Protein AF-A0A3D3B6C2-F1 (afdb_monomer)

Solvent-accessible surface area (backbone atoms only — not comparable to full-atom values): 9042 Å² total; per-residue (Å²): 109,70,69,61,55,53,51,51,43,66,75,42,51,89,80,45,86,78,84,84,68,54,76,68,56,42,52,52,53,53,48,4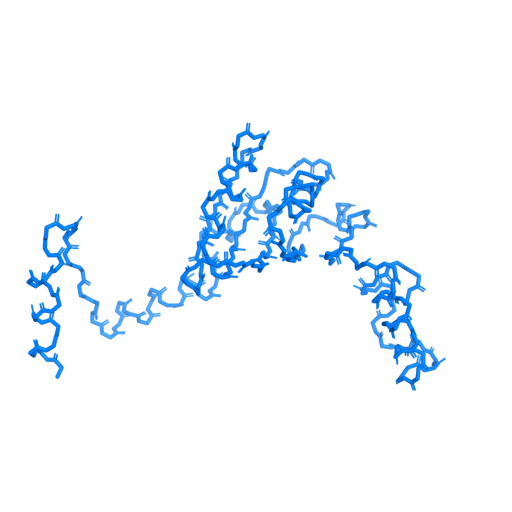1,60,76,66,42,54,96,63,67,87,69,74,45,18,30,32,42,34,39,37,55,38,88,46,35,67,61,52,52,54,55,43,51,76,76,43,74,60,50,78,46,74,35,79,85,28,30,29,34,42,39,34,30,50,86,48,84,64,45,52,49,66,57,53,52,58,50,30,74,77,66,49,60,43,47,32,58,76,41,55,54,70,74,44,57,74,75,45,75,45,49,53,84,63,58,70,72,58,43,53,51,50,51,52,52,46,44,72,78,36,76,84,53,78,76,63,63,63,68,67,47,90,95,77

pLDDT: mean 93.78, std 4.94, range [71.12, 98.56]

Structure (mmCIF, N/CA/C/O backbone):
data_AF-A0A3D3B6C2-F1
#
_entry.id   AF-A0A3D3B6C2-F1
#
loop_
_atom_site.group_PDB
_atom_site.id
_atom_site.type_symbol
_atom_site.label_atom_id
_atom_site.label_alt_id
_atom_site.label_comp_id
_atom_site.label_asym_id
_atom_site.label_entity_id
_atom_site.label_seq_id
_atom_site.pdbx_PDB_ins_code
_atom_site.Cartn_x
_atom_site.Cartn_y
_atom_site.Cartn_z
_atom_site.occupancy
_atom_site.B_iso_or_equiv
_atom_site.auth_seq_id
_atom_site.auth_comp_id
_atom_site.auth_asym_id
_atom_site.auth_atom_id
_atom_site.pdbx_PDB_model_num
ATOM 1 N N . ALA A 1 1 ? -3.087 -5.076 33.847 1.00 71.50 1 ALA A N 1
ATOM 2 C CA . ALA A 1 1 ? -3.889 -4.844 32.624 1.00 71.50 1 ALA A CA 1
ATOM 3 C C . ALA A 1 1 ? -5.102 -3.939 32.881 1.00 71.50 1 ALA A C 1
ATOM 5 O O . ALA A 1 1 ? -5.106 -2.838 32.351 1.00 71.50 1 ALA A O 1
ATOM 6 N N . ARG A 1 2 ? -6.055 -4.332 33.749 1.00 86.50 2 ARG A N 1
ATOM 7 C CA . ARG A 1 2 ? -7.316 -3.594 34.006 1.00 86.50 2 ARG A CA 1
ATOM 8 C C . ARG A 1 2 ? -7.167 -2.101 34.344 1.00 86.50 2 ARG A C 1
ATOM 10 O O . ARG A 1 2 ? -7.869 -1.288 33.769 1.00 86.50 2 ARG A O 1
ATOM 17 N N . TYR A 1 3 ? -6.221 -1.717 35.208 1.00 93.06 3 TYR A N 1
ATOM 18 C CA . TYR A 1 3 ? -5.989 -0.293 35.513 1.00 93.06 3 TYR A CA 1
ATOM 19 C C . TYR A 1 3 ? -5.631 0.532 34.263 1.00 93.06 3 TYR A C 1
ATOM 21 O O . TYR A 1 3 ? -6.201 1.594 34.027 1.00 93.06 3 TYR A O 1
ATOM 29 N N . ARG A 1 4 ? -4.711 0.019 33.431 1.00 92.50 4 ARG A N 1
ATOM 30 C CA . ARG A 1 4 ? -4.253 0.702 32.213 1.00 92.50 4 ARG A CA 1
ATOM 31 C C . ARG A 1 4 ? -5.376 0.841 31.187 1.00 92.50 4 ARG A C 1
ATOM 33 O O . ARG A 1 4 ? -5.538 1.925 30.638 1.00 92.50 4 ARG A O 1
ATOM 40 N N . SER A 1 5 ? -6.153 -0.222 30.953 1.00 91.25 5 SER A N 1
ATOM 41 C CA . SER A 1 5 ? -7.276 -0.157 30.013 1.00 91.25 5 SER A CA 1
ATOM 42 C C . SER A 1 5 ? -8.344 0.825 30.493 1.00 91.25 5 SER A C 1
ATOM 44 O O . SER A 1 5 ? -8.742 1.690 29.720 1.00 91.25 5 SER A O 1
ATOM 46 N N . SER A 1 6 ? -8.730 0.798 31.772 1.00 93.19 6 SER A N 1
ATOM 47 C CA . SER A 1 6 ? -9.680 1.770 32.332 1.00 93.19 6 SER A CA 1
ATOM 48 C C . SER A 1 6 ? -9.190 3.215 32.220 1.00 93.19 6 SER A C 1
ATOM 50 O O . SER A 1 6 ? -9.959 4.090 31.825 1.00 93.19 6 SER A O 1
ATOM 52 N N . ARG A 1 7 ? -7.908 3.477 32.511 1.00 94.69 7 ARG A N 1
ATOM 53 C CA . ARG A 1 7 ? -7.345 4.829 32.402 1.00 94.69 7 ARG A CA 1
ATOM 54 C C . ARG A 1 7 ? -7.352 5.335 30.961 1.00 94.69 7 ARG A C 1
ATOM 56 O O . ARG A 1 7 ? -7.718 6.482 30.734 1.00 94.69 7 ARG A O 1
ATOM 63 N N . LEU A 1 8 ? -7.013 4.478 29.997 1.00 93.00 8 LEU A N 1
ATOM 64 C CA . LEU A 1 8 ? -7.050 4.827 28.576 1.00 93.00 8 LEU A CA 1
ATOM 65 C C . LEU A 1 8 ? -8.476 5.157 28.112 1.00 93.00 8 LEU A C 1
ATOM 67 O O . LEU A 1 8 ? -8.676 6.169 27.445 1.00 93.00 8 LEU A O 1
ATOM 71 N N . LYS A 1 9 ? -9.470 4.352 28.517 1.00 93.56 9 LYS A N 1
ATOM 72 C CA . LYS A 1 9 ? -10.889 4.617 28.224 1.00 93.56 9 LYS A CA 1
ATOM 73 C C . LYS A 1 9 ? -11.323 5.980 28.750 1.00 93.56 9 LYS A C 1
ATOM 75 O O . LYS A 1 9 ? -11.916 6.750 28.009 1.00 93.56 9 LYS A O 1
ATOM 80 N N . GLN A 1 10 ? -10.977 6.293 29.999 1.00 93.94 10 GLN A N 1
ATOM 81 C CA . GLN A 1 10 ? -11.300 7.581 30.612 1.00 93.94 10 GLN A CA 1
ATOM 82 C C . GLN A 1 10 ? -10.638 8.754 29.874 1.00 93.94 10 GLN A C 1
ATOM 84 O O . GLN A 1 10 ? -11.282 9.772 29.646 1.00 93.94 10 GLN A O 1
ATOM 89 N N . MET A 1 11 ? -9.365 8.620 29.488 1.00 94.88 11 MET A N 1
ATOM 90 C CA . MET A 1 11 ? -8.626 9.684 28.795 1.00 94.88 11 MET A CA 1
ATOM 91 C C . MET A 1 11 ? -9.149 9.952 27.380 1.00 94.88 11 MET A C 1
ATOM 93 O O . MET A 1 11 ? -9.072 11.085 26.916 1.00 94.88 11 MET A O 1
ATOM 97 N N . LEU A 1 12 ? -9.668 8.929 26.694 1.00 94.44 12 LEU A N 1
ATOM 98 C CA . LEU A 1 12 ? -10.092 9.030 25.294 1.00 94.44 12 LEU A CA 1
ATOM 99 C C . LEU A 1 12 ? -11.611 9.133 25.099 1.00 94.44 12 LEU A C 1
ATOM 101 O O . LEU A 1 12 ? -12.059 9.283 23.963 1.00 94.44 12 LEU A O 1
ATOM 105 N N . GLN A 1 13 ? -12.401 9.109 26.178 1.00 94.06 13 GLN A N 1
ATOM 106 C CA . GLN A 1 13 ? -13.870 9.094 26.109 1.00 94.06 13 GLN A CA 1
ATOM 107 C C . GLN A 1 13 ? -14.476 10.282 25.346 1.00 94.06 13 GLN A C 1
ATOM 109 O O . GLN A 1 13 ? -15.563 10.161 24.794 1.00 94.06 13 GLN A O 1
ATOM 114 N N . ALA A 1 14 ? -13.778 11.423 25.309 1.00 95.44 14 ALA A N 1
ATOM 115 C CA . ALA A 1 14 ? -14.225 12.619 24.599 1.00 95.44 14 ALA A CA 1
ATOM 116 C C . ALA A 1 14 ? -14.103 12.498 23.067 1.00 95.44 14 ALA A C 1
ATOM 118 O O . ALA A 1 14 ? -14.753 13.254 22.352 1.00 95.44 14 ALA A O 1
ATOM 119 N N . TYR A 1 15 ? -13.279 11.572 22.561 1.00 93.31 15 TYR A N 1
ATOM 120 C CA . TYR A 1 15 ? -13.013 11.424 21.127 1.00 93.31 15 TYR A CA 1
ATOM 121 C C . TYR A 1 15 ? -13.851 10.321 20.480 1.00 93.31 15 TYR A C 1
ATOM 123 O O . TYR A 1 15 ? -14.288 10.478 19.343 1.00 93.31 15 TYR A O 1
ATOM 131 N N . ALA A 1 16 ? -14.052 9.196 21.173 1.00 89.38 16 ALA A N 1
ATOM 132 C CA . ALA A 1 16 ? -14.828 8.071 20.658 1.00 89.38 16 ALA A CA 1
ATOM 133 C C . ALA A 1 16 ? -15.247 7.094 21.775 1.00 89.38 16 ALA A C 1
ATOM 135 O O . ALA A 1 16 ? -14.557 6.987 22.795 1.00 89.38 16 ALA A O 1
ATOM 136 N N . PRO A 1 17 ? -16.321 6.307 21.566 1.00 90.19 17 PRO A N 1
ATOM 137 C CA . PRO A 1 17 ? -16.627 5.158 22.408 1.00 90.19 17 PRO A CA 1
ATOM 138 C C . PRO A 1 17 ? -15.465 4.162 22.434 1.00 90.19 17 PRO A C 1
ATOM 140 O O . PRO A 1 17 ? -14.882 3.829 21.401 1.00 90.19 17 PRO A O 1
ATOM 143 N N . ALA A 1 18 ? -15.147 3.642 23.617 1.00 90.50 18 ALA A N 1
ATOM 144 C CA . ALA A 1 18 ? -14.104 2.640 23.748 1.00 90.50 18 ALA A CA 1
ATOM 145 C C . ALA A 1 18 ? -14.627 1.231 23.443 1.00 90.50 18 ALA A C 1
ATOM 147 O O . ALA A 1 18 ? -15.589 0.769 24.056 1.00 90.50 18 ALA A O 1
ATOM 148 N N . LEU A 1 19 ? -13.916 0.513 22.573 1.00 89.62 19 LEU A N 1
ATOM 149 C CA . LEU A 1 19 ? -14.126 -0.907 22.316 1.00 89.62 19 LEU A CA 1
ATOM 150 C C . LEU A 1 19 ? -12.958 -1.708 22.900 1.00 89.62 19 LEU A C 1
ATOM 152 O O . LEU A 1 19 ? -11.811 -1.532 22.497 1.00 89.62 19 LEU A O 1
ATOM 156 N N . GLU A 1 20 ? -13.245 -2.597 23.851 1.00 90.88 20 GLU A N 1
ATOM 157 C CA . GLU A 1 20 ? -12.272 -3.568 24.359 1.00 90.88 20 GLU A CA 1
ATOM 158 C C . GLU A 1 20 ? -12.602 -4.947 23.785 1.00 90.88 20 GLU A C 1
ATOM 160 O O . GLU A 1 20 ? -13.732 -5.423 23.898 1.00 90.88 20 GLU A O 1
ATOM 165 N N . LEU A 1 21 ? -11.617 -5.572 23.141 1.00 93.81 21 LEU A N 1
ATOM 166 C CA . LEU A 1 21 ? -11.758 -6.897 22.551 1.00 93.81 21 LEU A CA 1
ATOM 167 C C . LEU A 1 21 ? -11.194 -7.943 23.511 1.00 93.81 21 LEU A C 1
ATOM 169 O O . LEU A 1 21 ? -10.030 -7.865 23.904 1.00 93.81 21 LEU A O 1
ATOM 173 N N . ASP A 1 22 ? -12.004 -8.949 23.845 1.00 93.94 22 ASP A N 1
ATOM 174 C CA . ASP A 1 22 ? -11.504 -10.165 24.482 1.00 93.94 22 ASP A CA 1
ATOM 175 C C . ASP A 1 22 ? -10.527 -10.915 23.555 1.00 93.94 22 ASP A C 1
ATOM 177 O O . ASP A 1 22 ? -10.317 -10.561 22.390 1.00 93.94 22 ASP A O 1
ATOM 181 N N . THR A 1 23 ? -9.907 -11.980 24.059 1.00 95.38 23 THR A N 1
ATOM 182 C CA . THR A 1 23 ? -8.883 -12.711 23.308 1.00 95.38 23 THR A CA 1
ATOM 183 C C . THR A 1 23 ? -9.411 -13.321 22.005 1.00 95.38 23 THR A C 1
ATOM 185 O O . THR A 1 23 ? -8.687 -13.350 21.008 1.00 95.38 23 THR A O 1
ATOM 188 N N . GLN A 1 24 ? -10.651 -13.814 21.982 1.00 97.50 24 GLN A N 1
ATOM 189 C CA . GLN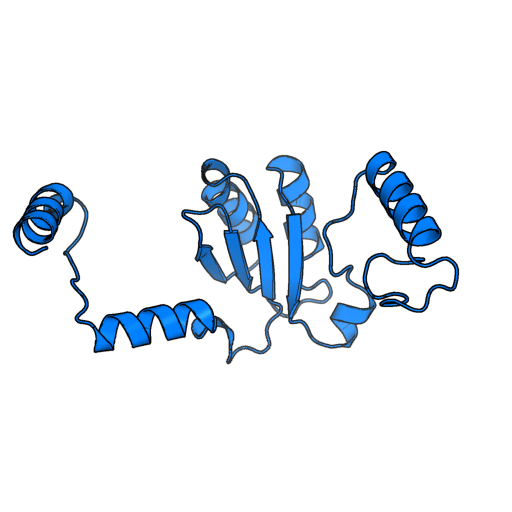 A 1 24 ? -11.228 -14.434 20.789 1.00 97.50 24 GLN A CA 1
ATOM 190 C C . GLN A 1 24 ? -11.538 -13.375 19.729 1.00 97.50 24 GLN A C 1
ATOM 192 O O . GLN A 1 24 ? -11.124 -13.522 18.577 1.00 97.50 24 GLN A O 1
ATOM 197 N N . ARG A 1 25 ? -12.192 -12.281 20.127 1.00 97.06 25 ARG A N 1
ATOM 198 C CA . ARG A 1 25 ? -12.508 -11.150 19.246 1.00 97.06 25 ARG A CA 1
ATOM 199 C C . ARG A 1 25 ? -11.247 -10.468 18.730 1.00 97.06 25 ARG A C 1
ATOM 201 O O . ARG A 1 25 ? -11.181 -10.143 17.551 1.00 97.06 25 ARG A O 1
ATOM 208 N N . SER A 1 26 ? -10.231 -10.312 19.578 1.00 96.62 26 SER A N 1
ATOM 209 C CA . SER A 1 26 ? -8.928 -9.757 19.196 1.00 96.62 26 SER A CA 1
ATOM 210 C C . SER A 1 26 ? -8.242 -10.624 18.138 1.00 96.62 26 SER A C 1
ATOM 212 O O . SER A 1 26 ? -7.821 -10.115 17.101 1.00 96.62 26 SER A O 1
ATOM 214 N N . ARG A 1 27 ? -8.204 -11.952 18.328 1.00 97.81 27 ARG A N 1
ATOM 215 C CA . ARG A 1 27 ? -7.654 -12.877 17.321 1.00 97.81 27 ARG A CA 1
ATOM 216 C C . ARG A 1 27 ? -8.404 -12.811 15.992 1.00 97.81 27 ARG A C 1
ATOM 218 O O . ARG A 1 27 ? -7.758 -12.776 14.948 1.00 97.81 27 ARG A O 1
ATOM 225 N N . ALA A 1 28 ? -9.735 -12.776 16.024 1.00 97.25 28 ALA A N 1
ATOM 226 C CA . ALA A 1 28 ? -10.547 -12.652 14.816 1.00 97.25 28 ALA A CA 1
ATOM 227 C C . ALA A 1 28 ? -10.280 -11.322 14.092 1.00 97.25 28 ALA A C 1
ATOM 229 O O . ALA A 1 28 ? -10.004 -11.320 12.896 1.00 97.25 28 ALA A O 1
ATOM 230 N N . PHE A 1 29 ? -10.268 -10.208 14.829 1.00 95.69 29 PHE A N 1
ATOM 231 C CA . PHE A 1 29 ? -9.991 -8.874 14.298 1.00 95.69 29 PHE A CA 1
ATOM 232 C C . PHE A 1 29 ? -8.617 -8.788 13.621 1.00 95.69 29 PHE A C 1
ATOM 234 O O . PHE A 1 29 ? -8.516 -8.389 12.461 1.00 95.69 29 PHE A O 1
ATOM 241 N N . TRP A 1 30 ? -7.556 -9.228 14.300 1.00 95.06 30 TRP A N 1
ATOM 242 C CA . TRP A 1 30 ? -6.213 -9.228 13.715 1.00 95.06 30 TRP A CA 1
ATOM 243 C C . TRP A 1 30 ? -6.077 -10.221 12.557 1.00 95.06 30 TRP A C 1
ATOM 245 O O . TRP A 1 30 ? -5.330 -9.962 11.614 1.00 95.06 30 TRP A O 1
ATOM 255 N N . GLY A 1 31 ? -6.823 -11.329 12.579 1.00 97.19 31 GLY A N 1
ATOM 256 C CA . GLY A 1 31 ? -6.942 -12.240 11.442 1.00 97.19 31 GLY A CA 1
ATOM 257 C C . GLY A 1 31 ? -7.564 -11.569 10.214 1.00 97.19 31 GLY A C 1
ATOM 258 O O . GLY A 1 31 ? -7.041 -11.718 9.105 1.00 97.19 31 GLY A O 1
ATOM 259 N N . ASP A 1 32 ? -8.629 -10.793 10.412 1.00 96.00 32 ASP A N 1
ATOM 260 C CA . ASP A 1 32 ? -9.315 -10.040 9.360 1.00 96.00 32 ASP A CA 1
ATOM 261 C C . ASP A 1 32 ? -8.410 -8.946 8.760 1.00 96.00 32 ASP A C 1
ATOM 263 O O . ASP A 1 32 ? -8.351 -8.820 7.533 1.00 96.00 32 ASP A O 1
ATOM 267 N N . ILE A 1 33 ? -7.649 -8.217 9.590 1.00 94.06 33 ILE A N 1
ATOM 268 C CA . ILE A 1 33 ? -6.654 -7.228 9.126 1.00 94.06 33 ILE A CA 1
ATOM 269 C C . ILE A 1 33 ? -5.536 -7.911 8.343 1.00 94.06 33 ILE A C 1
ATOM 271 O O . ILE A 1 33 ? -5.287 -7.557 7.194 1.00 94.06 33 ILE A O 1
ATOM 275 N N . ARG A 1 34 ? -4.888 -8.926 8.930 1.00 94.19 34 ARG A N 1
ATOM 276 C CA . ARG A 1 34 ? -3.764 -9.648 8.309 1.00 94.19 34 ARG A CA 1
ATOM 277 C C . ARG A 1 34 ? -4.138 -10.229 6.948 1.00 94.19 34 ARG A C 1
ATOM 279 O O . ARG A 1 34 ? -3.313 -10.270 6.044 1.00 94.19 34 ARG A O 1
ATOM 286 N N . SER A 1 35 ? -5.366 -10.723 6.823 1.00 95.25 35 SER A N 1
ATOM 287 C CA . SER A 1 35 ? -5.863 -11.326 5.586 1.00 95.25 35 SER A CA 1
ATOM 288 C C . SER A 1 35 ? -6.455 -10.312 4.607 1.00 95.25 35 SER A C 1
ATOM 290 O O . SER A 1 35 ? -6.845 -10.703 3.507 1.00 95.25 35 SER A O 1
ATOM 292 N N . LEU A 1 36 ? -6.525 -9.026 4.974 1.00 96.00 36 LEU A N 1
ATOM 293 C CA . LEU A 1 36 ? -7.114 -7.967 4.155 1.00 96.00 36 LEU A CA 1
ATOM 294 C C . LEU A 1 36 ? -8.551 -8.288 3.734 1.00 96.00 36 LEU A C 1
ATOM 296 O O . LEU A 1 36 ? -8.951 -8.059 2.590 1.00 96.00 36 LEU A O 1
ATOM 300 N N . LYS A 1 37 ? -9.342 -8.837 4.663 1.00 95.69 37 LYS A N 1
ATOM 301 C CA . LYS A 1 37 ? -10.678 -9.395 4.397 1.00 95.69 37 LYS A CA 1
ATOM 302 C C . LYS A 1 37 ? -11.599 -8.459 3.610 1.00 95.69 37 LYS A C 1
ATOM 304 O O . LYS A 1 37 ? -12.330 -8.915 2.734 1.00 95.69 37 LYS A O 1
ATOM 309 N N . MET A 1 38 ? -11.526 -7.151 3.865 1.00 92.88 38 MET A N 1
ATOM 310 C CA . MET A 1 38 ? -12.326 -6.125 3.176 1.00 92.88 38 MET A CA 1
ATOM 311 C C . MET A 1 38 ? -12.059 -5.999 1.663 1.00 92.88 38 MET A C 1
ATOM 313 O O . MET A 1 38 ? -12.882 -5.411 0.954 1.00 92.88 38 MET A O 1
ATOM 317 N N . PHE A 1 39 ? -10.940 -6.549 1.183 1.00 96.19 39 PHE A N 1
ATOM 318 C CA . PHE A 1 39 ? -10.493 -6.517 -0.211 1.00 96.19 39 PHE A CA 1
ATOM 319 C C . PHE A 1 39 ? -10.530 -7.895 -0.887 1.00 96.19 39 PHE A C 1
ATOM 321 O O . PHE A 1 39 ? -10.135 -8.007 -2.042 1.00 96.19 39 PHE A O 1
ATOM 328 N N . GLN A 1 40 ? -10.944 -8.973 -0.212 1.00 93.25 40 GLN A N 1
ATOM 329 C CA . GLN A 1 40 ? -10.862 -10.327 -0.787 1.00 93.25 40 GLN A CA 1
ATOM 330 C C . GLN A 1 40 ? -11.930 -10.618 -1.853 1.00 93.25 40 GLN A C 1
ATOM 332 O O . GLN A 1 40 ? -11.690 -11.420 -2.747 1.00 93.25 40 GLN A O 1
ATOM 337 N N . LYS A 1 41 ? -13.104 -9.979 -1.770 1.00 90.81 41 LYS A N 1
ATOM 338 C CA . LYS A 1 41 ? -14.287 -10.330 -2.585 1.00 90.81 41 LYS A CA 1
ATOM 339 C C . LYS A 1 41 ? -14.474 -9.499 -3.860 1.00 90.81 41 LYS A C 1
ATOM 341 O O . LYS A 1 41 ? -15.462 -9.687 -4.554 1.00 90.81 41 LYS A O 1
ATOM 346 N N . THR A 1 42 ? -13.587 -8.551 -4.144 1.00 89.38 42 THR A N 1
ATOM 347 C CA . THR A 1 42 ? -13.806 -7.545 -5.196 1.00 89.38 42 THR A CA 1
ATOM 348 C C . THR A 1 42 ? -13.160 -7.906 -6.531 1.00 89.38 42 THR A C 1
ATOM 350 O O . THR A 1 42 ? -13.604 -7.410 -7.557 1.00 89.38 42 THR A O 1
ATOM 353 N N . GLY A 1 43 ? -12.062 -8.676 -6.523 1.00 88.75 43 GLY A N 1
ATOM 354 C CA . GLY A 1 43 ? -11.191 -8.873 -7.694 1.00 88.75 43 GLY A CA 1
ATOM 355 C C . GLY A 1 43 ? -10.454 -7.605 -8.161 1.00 88.75 43 GLY A C 1
ATOM 356 O O . GLY A 1 43 ? -9.557 -7.690 -8.995 1.00 88.75 43 GLY A O 1
ATOM 357 N N . ARG A 1 44 ? -10.781 -6.438 -7.586 1.00 95.62 44 ARG A N 1
ATOM 358 C CA . ARG A 1 44 ? -10.247 -5.128 -7.966 1.00 95.62 44 ARG A CA 1
ATOM 359 C C . ARG A 1 44 ? -8.737 -5.052 -7.725 1.00 95.62 44 ARG A C 1
ATOM 361 O O . ARG A 1 44 ? -8.228 -5.728 -6.808 1.00 95.62 44 ARG A O 1
ATOM 368 N N . PRO A 1 45 ? -8.022 -4.219 -8.505 1.00 97.44 45 PRO A N 1
ATOM 369 C CA . PRO A 1 45 ? -6.609 -4.022 -8.281 1.00 97.44 45 PRO A CA 1
ATOM 370 C C . PRO A 1 45 ? -6.332 -3.498 -6.873 1.00 97.44 45 PRO A C 1
ATOM 372 O O . PRO A 1 45 ? -7.072 -2.671 -6.342 1.00 97.44 45 PRO A O 1
ATOM 375 N N . LEU A 1 46 ? -5.276 -4.020 -6.260 1.00 98.00 46 LEU A N 1
ATOM 376 C CA . LEU A 1 46 ? -4.882 -3.707 -4.896 1.00 98.00 46 LEU A CA 1
ATOM 377 C C . LEU A 1 46 ? -3.412 -3.320 -4.870 1.00 98.00 46 LEU A C 1
ATOM 379 O O . LEU A 1 46 ? -2.538 -4.105 -5.252 1.00 98.00 46 LEU A O 1
ATOM 383 N N . TRP A 1 47 ? -3.159 -2.130 -4.353 1.00 98.38 47 TRP A N 1
ATOM 384 C CA . TRP A 1 47 ? -1.838 -1.570 -4.155 1.00 98.38 47 TRP A CA 1
ATOM 385 C C . TRP A 1 47 ? -1.463 -1.599 -2.681 1.00 98.38 47 TRP A C 1
ATOM 387 O O . TRP A 1 47 ? -2.302 -1.404 -1.801 1.00 98.38 47 TRP A O 1
ATOM 397 N N . ARG A 1 48 ? -0.177 -1.800 -2.417 1.00 98.50 48 ARG A N 1
ATOM 398 C CA . ARG A 1 48 ? 0.443 -1.537 -1.121 1.00 98.50 48 ARG A CA 1
ATOM 399 C C . ARG A 1 48 ? 1.334 -0.317 -1.269 1.00 98.50 48 ARG A C 1
ATOM 401 O O . ARG A 1 48 ? 2.266 -0.347 -2.067 1.00 98.50 48 ARG A O 1
ATOM 408 N N . ILE A 1 49 ? 1.053 0.729 -0.512 1.00 98.56 49 ILE A N 1
ATOM 409 C CA . ILE A 1 49 ? 1.784 1.992 -0.537 1.00 98.56 49 ILE A CA 1
ATOM 410 C C . ILE A 1 49 ? 2.509 2.147 0.794 1.00 98.56 49 ILE A C 1
ATOM 412 O O . ILE A 1 49 ? 1.893 2.011 1.845 1.00 98.56 49 ILE A O 1
ATOM 416 N N . SER A 1 50 ? 3.805 2.429 0.750 1.00 98.19 50 SER A N 1
ATOM 417 C CA . SER A 1 50 ? 4.598 2.833 1.912 1.00 98.19 50 SER A CA 1
ATOM 418 C C . SER A 1 50 ? 4.961 4.306 1.770 1.00 98.19 50 SER A C 1
ATOM 420 O O . SER A 1 50 ? 5.464 4.710 0.721 1.00 98.19 50 SER A O 1
ATOM 422 N N . THR A 1 51 ? 4.683 5.114 2.787 1.00 97.62 51 THR A N 1
ATOM 423 C CA . THR A 1 51 ? 4.944 6.563 2.786 1.00 97.62 51 THR A CA 1
ATOM 424 C C . THR A 1 51 ? 5.169 7.062 4.215 1.00 97.62 51 THR A C 1
ATOM 426 O O . THR A 1 51 ? 5.097 6.302 5.180 1.00 97.62 51 THR A O 1
ATOM 429 N N . ILE A 1 52 ? 5.446 8.353 4.367 1.00 96.69 52 ILE A N 1
ATOM 430 C CA . ILE A 1 52 ? 5.546 8.993 5.675 1.00 96.69 52 ILE A CA 1
ATOM 431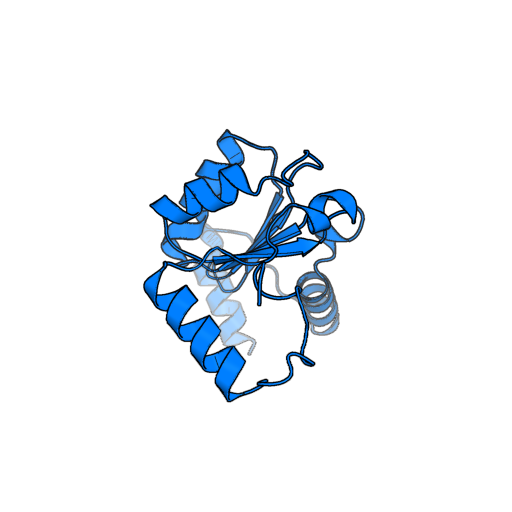 C C . ILE A 1 52 ? 4.133 9.051 6.292 1.00 96.69 52 ILE A C 1
ATOM 433 O O . ILE A 1 52 ? 3.228 9.596 5.653 1.00 96.69 52 ILE A O 1
ATOM 437 N N . PRO A 1 53 ? 3.917 8.564 7.532 1.00 97.19 53 PRO A N 1
ATOM 438 C CA . PRO A 1 53 ? 2.586 8.505 8.145 1.00 97.19 53 PRO A CA 1
ATOM 439 C C . PRO A 1 53 ? 1.802 9.824 8.128 1.00 97.19 53 PRO A C 1
ATOM 441 O O . PRO A 1 53 ? 0.598 9.835 7.879 1.00 97.19 53 PRO A O 1
ATOM 444 N N . SER A 1 54 ? 2.484 10.953 8.339 1.00 96.25 54 SER A N 1
ATOM 445 C CA . SER A 1 54 ? 1.871 12.287 8.325 1.00 96.25 54 SER A CA 1
ATOM 446 C C . SER A 1 54 ? 1.406 12.739 6.934 1.00 96.25 54 SER A C 1
ATOM 448 O O . SER A 1 54 ? 0.501 13.570 6.836 1.00 96.25 54 SER A O 1
ATOM 450 N N . SER A 1 55 ? 1.978 12.185 5.862 1.00 96.75 55 SER A N 1
ATOM 451 C CA . SER A 1 55 ? 1.587 12.466 4.475 1.00 96.75 55 SER A CA 1
ATOM 452 C C . SER A 1 55 ? 0.393 11.626 4.019 1.00 96.75 55 SER A C 1
ATOM 454 O O . SER A 1 55 ? -0.330 12.046 3.114 1.00 96.75 55 SER A O 1
ATOM 456 N N . ALA A 1 56 ? 0.148 10.469 4.645 1.00 97.25 56 ALA A N 1
ATOM 457 C CA . ALA A 1 56 ? -0.817 9.481 4.167 1.00 97.25 56 ALA A CA 1
ATOM 458 C C . ALA A 1 56 ? -2.241 10.033 3.936 1.00 97.25 56 ALA A C 1
ATOM 460 O O . ALA A 1 56 ? -2.778 9.800 2.851 1.00 97.25 56 ALA A O 1
ATOM 461 N N . PRO A 1 57 ? -2.854 10.822 4.846 1.00 97.00 57 PRO A N 1
ATOM 462 C CA . PRO A 1 57 ? -4.200 11.352 4.611 1.00 97.00 57 PRO A CA 1
ATOM 463 C C . PRO A 1 57 ? -4.273 12.295 3.403 1.00 97.00 57 PRO A C 1
ATOM 465 O O . PRO A 1 57 ? -5.236 12.254 2.638 1.00 97.00 57 PRO A O 1
ATOM 468 N N . LYS A 1 58 ? -3.246 13.136 3.202 1.00 97.94 58 LYS A N 1
ATOM 469 C CA . LYS A 1 58 ? -3.184 14.068 2.064 1.00 97.94 58 LYS A CA 1
ATOM 470 C C . LYS A 1 58 ? -2.949 13.327 0.751 1.00 97.94 58 LYS A C 1
ATOM 472 O O . LYS A 1 58 ? -3.627 13.629 -0.228 1.00 97.94 58 LYS A O 1
ATOM 477 N N . LEU A 1 59 ? -2.047 12.344 0.758 1.00 98.12 59 LEU A N 1
ATOM 478 C CA . LEU A 1 59 ? -1.744 11.486 -0.385 1.00 98.12 59 LEU A CA 1
ATOM 479 C C . LEU A 1 59 ? -3.008 10.759 -0.860 1.00 98.12 59 LEU A C 1
ATOM 481 O O . LEU A 1 59 ? -3.421 10.919 -2.008 1.00 98.12 59 LEU A O 1
ATOM 485 N N . ILE A 1 60 ? -3.673 10.019 0.031 1.00 98.19 60 ILE A N 1
ATOM 486 C CA . ILE A 1 60 ? -4.881 9.258 -0.317 1.00 98.19 60 ILE A CA 1
ATOM 487 C C . ILE A 1 60 ? -6.035 10.191 -0.675 1.00 98.19 60 ILE A C 1
ATOM 489 O O . ILE A 1 60 ? -6.753 9.922 -1.633 1.00 98.19 60 ILE A O 1
ATOM 493 N N . GLY A 1 61 ? -6.184 11.318 0.025 1.00 98.25 61 GLY A N 1
ATOM 494 C CA . GLY A 1 61 ? -7.168 12.336 -0.331 1.00 98.25 61 GLY A CA 1
ATOM 495 C C . GLY A 1 61 ? -6.945 12.932 -1.726 1.00 98.25 61 GLY A C 1
ATOM 496 O O . GLY A 1 61 ? -7.916 13.270 -2.396 1.00 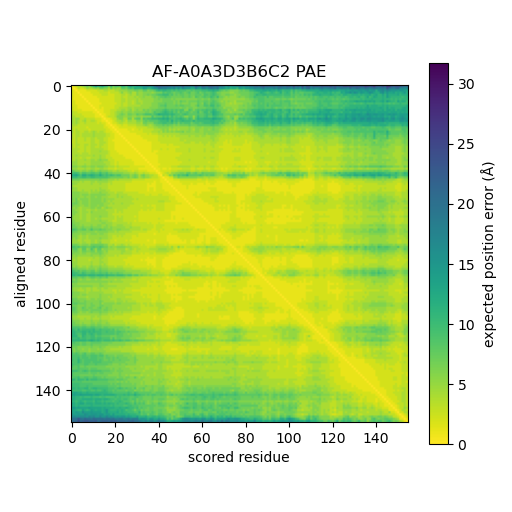98.25 61 GLY A O 1
ATOM 497 N N . SER A 1 62 ? -5.695 13.049 -2.188 1.00 98.25 62 SER A N 1
ATOM 498 C CA . SER A 1 62 ? -5.381 13.509 -3.548 1.00 98.25 62 SER A CA 1
ATOM 499 C C . SER A 1 62 ? -5.808 12.501 -4.605 1.00 98.25 62 SER A C 1
ATOM 501 O O . SER A 1 62 ? -6.528 12.866 -5.535 1.00 98.25 62 SER A O 1
ATOM 503 N N . ILE A 1 63 ? -5.477 11.227 -4.391 1.00 98.12 63 ILE A N 1
ATOM 504 C CA . ILE A 1 63 ? -5.869 10.130 -5.280 1.00 98.12 63 ILE A CA 1
ATOM 505 C C . ILE A 1 63 ? -7.399 9.987 -5.321 1.00 98.12 63 ILE A C 1
ATOM 507 O O . ILE A 1 63 ? -7.988 9.911 -6.398 1.00 98.12 63 ILE A O 1
ATOM 511 N N . ALA A 1 64 ? -8.060 10.022 -4.160 1.00 98.00 64 ALA A N 1
ATOM 512 C CA . ALA A 1 64 ? -9.508 9.842 -4.035 1.00 98.00 64 ALA A CA 1
ATOM 513 C C . ALA A 1 64 ? -10.337 10.953 -4.703 1.00 98.00 64 ALA A C 1
ATOM 515 O O . ALA A 1 64 ? -11.505 10.744 -5.019 1.00 98.00 64 ALA A O 1
ATOM 516 N N . ARG A 1 65 ? -9.750 12.132 -4.958 1.00 97.69 65 ARG A N 1
ATOM 517 C CA . ARG A 1 65 ? -10.394 13.194 -5.756 1.00 97.69 65 ARG A CA 1
ATOM 518 C C . ARG A 1 65 ? -10.411 12.896 -7.256 1.00 97.69 65 ARG A C 1
ATOM 520 O O . ARG A 1 65 ? -11.110 13.587 -7.992 1.00 97.69 65 ARG A O 1
ATOM 527 N N . LYS A 1 66 ? -9.599 11.945 -7.720 1.00 97.31 66 LYS A N 1
ATOM 528 C CA . LYS A 1 66 ? -9.404 11.632 -9.142 1.00 97.31 66 LYS A CA 1
ATOM 529 C C . LYS A 1 66 ? -9.944 10.258 -9.516 1.00 97.31 66 LYS A C 1
ATOM 531 O O . LYS A 1 66 ? -10.483 10.108 -10.607 1.00 97.31 66 LYS A O 1
ATOM 536 N N . ILE A 1 67 ? -9.822 9.281 -8.621 1.00 96.88 67 ILE A N 1
ATOM 537 C CA . ILE A 1 67 ? -10.292 7.909 -8.828 1.00 96.88 67 ILE A CA 1
ATOM 538 C C . ILE A 1 67 ? -11.017 7.375 -7.586 1.00 96.88 67 ILE A C 1
ATOM 540 O O . ILE A 1 67 ? -10.639 7.678 -6.457 1.00 96.88 67 ILE A O 1
ATOM 544 N N . ASP A 1 68 ? -12.052 6.555 -7.799 1.00 96.69 68 ASP A N 1
ATOM 545 C CA . ASP A 1 68 ? -12.818 5.900 -6.729 1.00 96.69 68 ASP A CA 1
ATOM 546 C C . ASP A 1 68 ? -11.988 4.804 -6.044 1.00 96.69 68 ASP A C 1
ATOM 548 O O . ASP A 1 68 ? -11.804 3.710 -6.590 1.00 96.69 68 ASP A O 1
ATOM 552 N N . VAL A 1 69 ? -11.475 5.101 -4.849 1.00 97.62 69 VAL A N 1
ATOM 553 C CA . VAL A 1 69 ? -10.569 4.216 -4.109 1.00 97.62 69 VAL A CA 1
ATOM 554 C C . VAL A 1 69 ? -11.089 3.860 -2.727 1.00 97.62 69 VAL A C 1
ATOM 556 O O . VAL A 1 69 ? -11.738 4.653 -2.046 1.00 97.62 69 VAL A O 1
ATOM 559 N N . ARG A 1 70 ? -10.718 2.663 -2.268 1.00 97.38 70 ARG A N 1
ATOM 560 C CA . ARG A 1 70 ? -10.928 2.209 -0.888 1.00 97.38 70 ARG A CA 1
ATOM 561 C C . ARG A 1 70 ? -9.576 2.001 -0.225 1.00 97.38 70 ARG A C 1
ATOM 563 O O . ARG A 1 70 ? -8.764 1.221 -0.714 1.00 97.38 70 ARG A O 1
ATOM 570 N N . ALA A 1 71 ? -9.347 2.681 0.893 1.00 97.38 71 ALA A N 1
ATOM 571 C CA . ALA A 1 71 ? -8.081 2.634 1.615 1.00 97.38 71 ALA A CA 1
ATOM 572 C C . ALA A 1 71 ? -8.233 1.976 2.992 1.00 97.38 71 ALA A C 1
ATOM 574 O O . ALA A 1 71 ? -9.195 2.239 3.715 1.00 97.38 71 ALA A O 1
ATOM 575 N N . LEU A 1 72 ? -7.248 1.164 3.366 1.00 96.81 72 LEU A N 1
ATOM 576 C CA . LEU A 1 72 ? -7.003 0.714 4.734 1.00 96.81 72 LEU A CA 1
ATOM 577 C C . LEU A 1 72 ? -5.622 1.216 5.151 1.00 96.81 72 LEU A C 1
ATOM 579 O O . LEU A 1 72 ? -4.625 0.885 4.510 1.00 96.81 72 LEU A O 1
ATOM 583 N N . TYR A 1 73 ? -5.574 1.995 6.226 1.00 96.88 73 TYR A N 1
ATOM 584 C CA . TYR A 1 73 ? -4.330 2.491 6.805 1.00 96.88 73 TYR A CA 1
ATOM 585 C C . TYR A 1 73 ? -3.810 1.487 7.831 1.00 96.88 73 TYR A C 1
ATOM 587 O O . TYR A 1 73 ? -4.537 1.073 8.733 1.00 96.88 73 TYR A O 1
ATOM 595 N N . ASP A 1 74 ? -2.545 1.130 7.695 1.00 94.88 74 ASP A N 1
ATOM 596 C CA . ASP A 1 74 ? -1.793 0.252 8.580 1.00 94.88 74 ASP A CA 1
ATOM 597 C C . ASP A 1 74 ? -0.539 0.995 9.076 1.00 94.88 74 ASP A C 1
ATOM 599 O O . ASP A 1 74 ? -0.187 2.065 8.570 1.00 94.88 74 ASP A O 1
ATOM 603 N N . TRP A 1 75 ? 0.114 0.475 10.114 1.00 92.88 75 TRP A N 1
ATOM 604 C CA . TRP A 1 75 ? 1.322 1.055 10.724 1.00 92.88 75 TRP A CA 1
ATOM 605 C C . TRP A 1 75 ? 1.180 2.561 11.000 1.00 92.88 75 TRP A C 1
ATOM 607 O O . TRP A 1 75 ? 2.051 3.365 10.665 1.00 92.88 75 TRP A O 1
ATOM 617 N N . SER A 1 76 ? 0.029 2.953 11.556 1.00 91.62 76 SER A N 1
ATOM 618 C CA . SER A 1 76 ? -0.329 4.351 11.840 1.00 91.62 76 SER A CA 1
ATOM 619 C C . SER A 1 76 ? -0.280 5.283 10.618 1.00 91.62 76 SER A C 1
ATOM 621 O O . SER A 1 76 ? -0.065 6.481 10.769 1.00 91.62 76 SER A O 1
ATOM 623 N N . GLY A 1 77 ? -0.480 4.745 9.411 1.00 94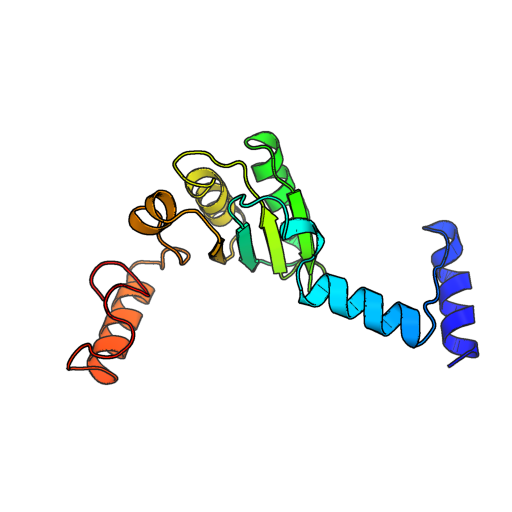.38 77 GLY A N 1
ATOM 624 C CA . GLY A 1 77 ? -0.424 5.473 8.141 1.00 94.38 77 GLY A CA 1
ATOM 625 C C . GLY A 1 77 ? 0.898 5.325 7.387 1.00 94.38 77 GLY A C 1
ATOM 626 O O . GLY A 1 77 ? 1.003 5.819 6.270 1.00 94.38 77 GLY A O 1
ATOM 627 N N . GLY A 1 78 ? 1.897 4.637 7.948 1.00 97.06 78 GLY A N 1
ATOM 628 C CA . GLY A 1 78 ? 3.145 4.337 7.235 1.00 97.06 78 GLY A CA 1
ATOM 629 C C . GLY A 1 78 ? 2.964 3.328 6.100 1.00 97.06 78 GLY A C 1
ATOM 630 O O . GLY A 1 78 ? 3.772 3.280 5.175 1.00 97.06 78 GLY A O 1
ATOM 631 N N . LEU A 1 79 ? 1.885 2.543 6.152 1.00 97.81 79 LEU A N 1
ATOM 632 C CA . LEU A 1 79 ? 1.498 1.603 5.113 1.00 97.81 79 LEU A CA 1
ATOM 633 C C . LEU A 1 79 ? 0.015 1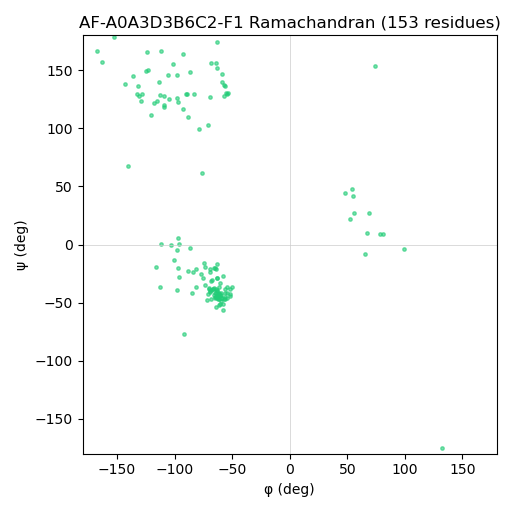.782 4.783 1.00 97.81 79 LEU A C 1
ATOM 635 O O . LEU A 1 79 ? -0.820 1.923 5.671 1.00 97.81 79 LEU A O 1
ATOM 639 N N . ILE A 1 80 ? -0.328 1.773 3.501 1.00 98.44 80 ILE A N 1
ATOM 640 C CA . ILE A 1 80 ? -1.704 1.870 3.025 1.00 98.44 80 ILE A CA 1
ATOM 641 C C . ILE A 1 80 ? -1.969 0.737 2.045 1.00 98.44 80 ILE A C 1
ATOM 643 O O . ILE A 1 80 ? -1.230 0.544 1.080 1.00 98.44 80 ILE A O 1
ATOM 647 N N . TRP A 1 81 ? -3.056 0.011 2.268 1.00 98.25 81 TRP A N 1
ATOM 648 C CA . TRP A 1 81 ? -3.646 -0.870 1.270 1.00 98.25 81 TRP A CA 1
ATOM 649 C C . TRP A 1 81 ? -4.707 -0.089 0.507 1.00 98.25 81 TRP A C 1
ATOM 651 O O . TRP A 1 81 ? -5.683 0.364 1.106 1.00 98.25 81 TRP A O 1
ATOM 661 N N . LEU A 1 82 ? -4.501 0.094 -0.793 1.00 98.44 82 LEU A N 1
ATOM 662 C CA . LEU A 1 82 ? -5.342 0.925 -1.645 1.00 98.44 82 LEU A CA 1
ATOM 663 C C . LEU A 1 82 ? -5.942 0.088 -2.773 1.00 98.44 8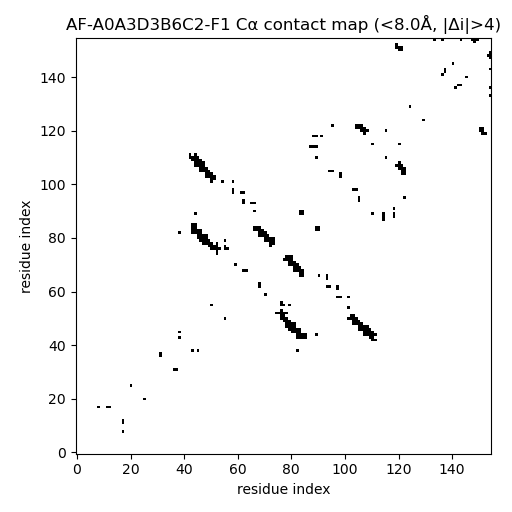2 LEU A C 1
ATOM 665 O O . LEU A 1 82 ? -5.234 -0.362 -3.671 1.00 98.44 82 LEU A O 1
ATOM 669 N N . GLU A 1 83 ? -7.250 -0.122 -2.727 1.00 98.38 83 GLU A N 1
ATOM 670 C CA . GLU A 1 83 ? -8.008 -0.756 -3.801 1.00 98.38 83 GLU A CA 1
ATOM 671 C C . GLU A 1 83 ? -8.508 0.310 -4.781 1.00 98.38 83 GLU A C 1
ATOM 673 O O . GLU A 1 83 ? -9.107 1.304 -4.364 1.00 98.38 83 GLU A O 1
ATOM 678 N N . THR A 1 84 ? -8.262 0.105 -6.073 1.00 97.81 84 THR A N 1
ATOM 679 C CA . THR A 1 84 ? -8.595 1.040 -7.163 1.00 97.81 84 THR A CA 1
ATOM 680 C C . THR A 1 84 ? -9.707 0.470 -8.052 1.00 97.81 84 THR A C 1
ATOM 682 O O . THR A 1 84 ? -10.073 -0.704 -7.916 1.00 97.81 84 THR A O 1
ATOM 685 N N . PRO A 1 85 ? -10.353 1.262 -8.931 1.00 95.44 85 PRO A N 1
ATOM 686 C CA . PRO A 1 85 ? -11.313 0.699 -9.877 1.00 95.44 85 PRO A CA 1
ATOM 687 C C . PRO A 1 85 ? -10.597 -0.186 -10.914 1.00 95.44 85 PRO A C 1
ATOM 689 O O . PRO A 1 85 ? -9.400 -0.007 -11.145 1.00 95.44 85 PRO A O 1
ATOM 692 N N . PRO A 1 86 ? -11.300 -1.151 -11.537 1.00 91.31 86 PRO A N 1
ATOM 693 C CA . PRO A 1 86 ? -10.740 -2.016 -12.575 1.00 91.31 86 PRO A CA 1
ATOM 694 C C . PRO A 1 86 ? -10.636 -1.258 -13.911 1.00 91.31 86 PRO A C 1
ATOM 696 O O . PRO A 1 86 ? -11.291 -1.587 -14.893 1.00 91.31 86 PRO A O 1
ATOM 699 N N . ILE A 1 87 ? -9.850 -0.184 -13.917 1.00 91.38 87 ILE A N 1
ATOM 700 C CA . ILE A 1 87 ? -9.507 0.608 -15.102 1.00 91.38 87 ILE A CA 1
ATOM 701 C C . ILE A 1 87 ? -8.206 0.087 -15.722 1.00 91.38 87 ILE A C 1
ATOM 703 O O . ILE A 1 87 ? -7.464 -0.656 -15.077 1.00 91.38 87 ILE A O 1
ATOM 707 N N . SER A 1 88 ? -7.927 0.472 -16.969 1.00 89.00 88 SER A N 1
ATOM 708 C CA . SER A 1 88 ? -6.839 -0.093 -17.783 1.00 89.00 88 SER A CA 1
ATOM 709 C C . SER A 1 88 ? -5.457 -0.034 -17.128 1.00 89.00 88 SER A C 1
ATOM 711 O O . SER A 1 88 ? -4.681 -0.975 -17.266 1.00 89.00 88 SER A O 1
ATOM 713 N N . ASP A 1 89 ? -5.154 1.034 -16.391 1.00 93.94 89 ASP A N 1
ATOM 714 C CA . ASP A 1 89 ? -3.872 1.231 -15.709 1.00 93.94 89 ASP A CA 1
ATOM 715 C C . ASP A 1 89 ? -3.907 0.824 -14.225 1.00 93.94 89 ASP A C 1
ATOM 717 O O . ASP A 1 89 ? -2.953 1.080 -13.493 1.00 93.94 89 ASP A O 1
ATOM 721 N N . ALA A 1 90 ? -5.009 0.237 -13.746 1.00 95.81 90 ALA A N 1
ATOM 722 C CA . ALA A 1 90 ? -5.245 -0.068 -12.335 1.00 95.81 90 ALA A CA 1
ATOM 723 C C . ALA A 1 90 ? -5.045 1.130 -11.375 1.00 95.81 90 ALA A C 1
ATOM 725 O O . ALA A 1 90 ? -4.814 0.923 -10.179 1.00 95.81 90 ALA A O 1
ATOM 726 N N . GLY A 1 91 ? -5.118 2.374 -11.859 1.00 96.56 91 GLY A N 1
ATOM 727 C CA . GLY A 1 91 ? -4.808 3.589 -11.099 1.00 96.56 91 GLY A CA 1
ATOM 728 C C . GLY A 1 91 ? -3.311 3.890 -10.947 1.00 96.56 91 GLY A C 1
ATOM 729 O O . GLY A 1 91 ? -2.955 4.786 -10.180 1.00 96.56 91 GLY A O 1
ATOM 730 N N . ALA A 1 92 ? -2.429 3.162 -11.638 1.00 97.25 92 ALA A N 1
ATOM 731 C CA . ALA A 1 92 ? -0.980 3.320 -11.548 1.00 97.25 92 ALA A CA 1
ATOM 732 C C . ALA A 1 92 ? -0.525 4.749 -11.855 1.00 97.25 92 ALA A C 1
ATOM 734 O O . ALA A 1 92 ? 0.339 5.267 -11.145 1.00 97.25 92 ALA A O 1
ATOM 735 N N . VAL A 1 93 ? -1.103 5.388 -12.879 1.00 96.31 93 VAL A N 1
ATOM 736 C CA . VAL A 1 93 ? -0.719 6.742 -13.294 1.00 96.31 93 VAL A CA 1
ATOM 737 C C . VAL A 1 93 ? -0.963 7.723 -12.155 1.00 96.31 93 VAL A C 1
ATOM 739 O O . VAL A 1 93 ? -0.047 8.430 -11.742 1.00 96.31 93 VAL A O 1
ATOM 742 N N . GLU A 1 94 ? -2.169 7.723 -11.590 1.00 97.81 94 GLU A N 1
ATOM 743 C CA . GLU A 1 94 ? -2.539 8.676 -10.543 1.00 97.81 94 GLU A CA 1
ATOM 744 C C . GLU A 1 94 ? -1.809 8.407 -9.219 1.00 97.81 94 GLU A C 1
ATOM 746 O O . GLU A 1 94 ? -1.362 9.346 -8.552 1.00 97.81 94 GLU A O 1
ATOM 751 N N . ILE A 1 95 ? -1.626 7.130 -8.857 1.00 98.12 95 ILE A N 1
ATOM 752 C CA . ILE A 1 95 ? -0.863 6.739 -7.664 1.00 98.12 95 ILE A CA 1
ATOM 753 C C . ILE A 1 95 ? 0.579 7.237 -7.774 1.00 98.12 95 ILE A C 1
ATOM 755 O O . ILE A 1 95 ? 1.075 7.891 -6.857 1.00 98.12 95 ILE A O 1
ATOM 759 N N . ARG A 1 96 ? 1.256 6.953 -8.893 1.00 97.56 96 ARG A N 1
ATOM 760 C CA . ARG A 1 96 ? 2.669 7.310 -9.089 1.00 97.56 96 ARG A CA 1
ATOM 761 C C . ARG A 1 96 ? 2.859 8.815 -9.215 1.00 97.56 96 ARG A C 1
ATOM 763 O O . ARG A 1 96 ? 3.786 9.348 -8.613 1.00 97.56 96 ARG A O 1
ATOM 770 N N . ARG A 1 97 ? 1.953 9.499 -9.920 1.00 97.12 97 ARG A N 1
ATOM 771 C CA . ARG A 1 97 ? 1.927 10.965 -10.009 1.00 97.12 97 ARG A CA 1
ATOM 772 C C . ARG A 1 97 ? 1.839 11.596 -8.621 1.00 97.12 97 ARG A C 1
ATOM 774 O O . ARG A 1 97 ? 2.619 12.482 -8.303 1.00 97.12 97 ARG A O 1
ATOM 781 N N . THR A 1 98 ? 0.935 11.104 -7.775 1.00 97.75 98 THR A N 1
ATOM 782 C CA . THR A 1 98 ? 0.790 11.609 -6.402 1.00 97.75 98 THR A CA 1
ATOM 783 C C . THR A 1 98 ? 2.007 11.251 -5.541 1.00 97.75 98 THR A C 1
ATOM 785 O O . THR A 1 98 ? 2.477 12.074 -4.762 1.00 97.75 98 THR A O 1
ATOM 788 N N . LEU A 1 99 ? 2.577 10.053 -5.686 1.00 97.31 99 LEU A N 1
ATOM 789 C CA . LEU A 1 99 ? 3.788 9.670 -4.951 1.00 97.31 99 LEU A CA 1
ATOM 790 C C . LEU A 1 99 ? 5.006 10.525 -5.309 1.00 97.31 99 LEU A C 1
ATOM 792 O O . LEU A 1 99 ? 5.841 10.740 -4.437 1.00 97.31 99 LEU A O 1
ATOM 796 N N . ALA A 1 100 ? 5.093 11.054 -6.530 1.00 95.94 100 ALA A N 1
ATOM 797 C CA . ALA A 1 100 ? 6.148 11.998 -6.894 1.00 95.94 100 ALA A CA 1
ATOM 798 C C . ALA A 1 100 ? 6.082 13.304 -6.075 1.00 95.94 100 ALA A C 1
ATOM 800 O O . ALA A 1 100 ? 7.112 13.920 -5.825 1.00 95.94 100 ALA A O 1
ATOM 801 N N . GLU A 1 101 ? 4.891 13.710 -5.621 1.00 95.44 101 GLU A N 1
ATOM 802 C CA . GLU A 1 101 ? 4.697 14.911 -4.796 1.00 95.44 101 GLU A CA 1
ATOM 803 C C . GLU A 1 101 ? 4.922 14.636 -3.299 1.00 95.44 101 GLU A C 1
ATOM 805 O O . GLU A 1 101 ? 5.511 15.448 -2.589 1.00 95.44 101 GLU A O 1
ATOM 810 N N . PHE A 1 102 ? 4.427 13.499 -2.799 1.00 95.25 102 PHE A N 1
ATOM 811 C CA . PHE A 1 102 ? 4.393 13.196 -1.358 1.00 95.25 102 PHE A CA 1
ATOM 812 C C . PHE A 1 102 ? 5.511 12.261 -0.881 1.00 95.25 102 PHE A C 1
ATOM 814 O O . PHE A 1 102 ? 5.717 12.122 0.328 1.00 95.25 102 PHE A O 1
ATOM 821 N N . GLY A 1 103 ? 6.210 11.613 -1.810 1.00 94.75 103 GLY A N 1
ATOM 822 C CA . GLY A 1 103 ? 7.179 10.562 -1.539 1.00 94.75 103 GLY A CA 1
ATOM 823 C C . GLY A 1 103 ? 6.537 9.228 -1.141 1.00 94.75 103 GLY A C 1
ATOM 824 O O . GLY A 1 103 ? 5.437 9.153 -0.581 1.00 94.75 103 GLY A O 1
ATOM 825 N N . GLY A 1 104 ? 7.263 8.144 -1.407 1.00 95.75 104 GLY A N 1
ATOM 826 C CA . GLY A 1 104 ? 6.872 6.787 -1.036 1.00 95.75 104 GLY A CA 1
ATOM 827 C C . GLY A 1 104 ? 7.004 5.793 -2.183 1.00 95.75 104 GLY A C 1
ATOM 828 O O . GLY A 1 104 ? 7.482 6.121 -3.265 1.00 95.75 104 GLY A O 1
ATOM 829 N N . HIS A 1 105 ? 6.569 4.562 -1.930 1.00 97.31 105 HIS A N 1
ATOM 830 C CA . HIS A 1 105 ? 6.649 3.463 -2.887 1.00 97.31 105 HIS A CA 1
ATOM 831 C C . HIS A 1 105 ? 5.319 2.726 -2.966 1.00 97.31 105 HIS A C 1
ATOM 833 O O . HIS A 1 105 ? 4.785 2.303 -1.940 1.00 97.31 105 HIS A O 1
ATOM 839 N N . ALA A 1 106 ? 4.816 2.527 -4.182 1.00 98.12 106 ALA A N 1
ATOM 840 C CA . ALA A 1 106 ? 3.687 1.652 -4.455 1.00 98.12 106 ALA A CA 1
ATOM 841 C C . ALA A 1 106 ? 4.150 0.275 -4.951 1.00 98.12 106 ALA A C 1
ATOM 843 O O . ALA A 1 106 ? 5.135 0.141 -5.674 1.00 98.12 106 ALA A O 1
ATOM 844 N N . THR A 1 107 ? 3.414 -0.769 -4.583 1.00 97.81 107 THR A N 1
ATOM 845 C CA . THR A 1 107 ? 3.556 -2.116 -5.143 1.00 97.81 107 THR A CA 1
ATOM 846 C C . THR A 1 107 ? 2.186 -2.649 -5.548 1.00 97.81 107 THR A C 1
ATOM 848 O O . THR A 1 107 ? 1.276 -2.664 -4.718 1.00 97.81 107 THR A O 1
ATOM 851 N N . LEU A 1 108 ? 2.030 -3.113 -6.789 1.00 97.25 108 LEU A N 1
ATOM 852 C CA . LEU A 1 108 ? 0.802 -3.738 -7.281 1.00 97.25 108 LEU A CA 1
ATOM 853 C C . LEU A 1 108 ? 0.709 -5.190 -6.794 1.00 97.25 108 LEU A C 1
ATOM 855 O O . LEU A 1 108 ? 1.305 -6.115 -7.356 1.00 97.25 108 LEU A O 1
ATOM 859 N N . ILE A 1 109 ? -0.068 -5.406 -5.738 1.00 96.44 109 ILE A N 1
ATOM 860 C CA . ILE A 1 109 ? -0.196 -6.709 -5.077 1.00 96.44 109 ILE A CA 1
ATOM 861 C C . ILE A 1 109 ? -1.179 -7.613 -5.814 1.00 96.44 109 ILE A C 1
ATOM 863 O O . ILE A 1 109 ? -0.948 -8.815 -5.932 1.00 96.44 109 ILE A O 1
ATOM 867 N N . ARG A 1 110 ? -2.252 -7.040 -6.358 1.00 95.56 110 ARG A N 1
ATOM 868 C CA . ARG A 1 110 ? -3.269 -7.777 -7.108 1.00 95.56 110 ARG A CA 1
ATOM 869 C C . ARG A 1 110 ? -3.771 -6.937 -8.269 1.00 95.56 110 ARG A C 1
ATOM 871 O O . ARG A 1 110 ? -4.003 -5.752 -8.092 1.00 95.56 110 ARG A O 1
ATOM 878 N N . ALA A 1 111 ? -3.944 -7.567 -9.421 1.00 94.44 111 ALA A N 1
ATOM 879 C CA . ALA A 1 111 ? -4.688 -7.088 -10.583 1.00 94.44 111 ALA A CA 1
ATOM 880 C C . ALA A 1 111 ? -4.880 -8.280 -11.529 1.00 94.44 111 ALA A C 1
ATOM 882 O O . ALA A 1 111 ? -4.215 -9.309 -11.363 1.00 94.44 111 ALA A O 1
ATOM 883 N N . GLU A 1 112 ? -5.764 -8.147 -12.511 1.00 91.00 112 GLU A N 1
ATOM 884 C CA . GLU A 1 112 ? -5.933 -9.157 -13.555 1.00 91.00 112 GLU A CA 1
ATOM 885 C C . GLU A 1 112 ? -4.664 -9.302 -14.411 1.00 91.00 112 GLU A C 1
ATOM 887 O O . GLU A 1 112 ? -3.849 -8.380 -14.510 1.00 91.00 112 GLU A O 1
ATOM 892 N N . ALA A 1 113 ? -4.490 -10.470 -15.036 1.00 88.44 113 ALA A N 1
ATOM 893 C CA . ALA A 1 113 ? -3.289 -10.789 -15.808 1.00 88.44 113 ALA A CA 1
ATOM 894 C C . ALA A 1 113 ? -2.957 -9.761 -16.913 1.00 88.44 113 ALA A C 1
ATOM 896 O O . ALA A 1 113 ? -1.788 -9.384 -16.996 1.00 88.44 113 ALA A O 1
ATOM 897 N N . PRO A 1 114 ? -3.926 -9.236 -17.697 1.00 87.56 114 PRO A N 1
ATOM 898 C CA . PRO A 1 114 ? -3.631 -8.229 -18.719 1.00 87.56 114 PRO A CA 1
ATOM 899 C C . PRO A 1 114 ? -3.054 -6.938 -18.131 1.00 87.56 114 PRO A C 1
ATOM 901 O O . PRO A 1 114 ? -2.067 -6.412 -18.635 1.00 87.56 114 PRO A O 1
ATOM 904 N N . ALA A 1 115 ? -3.616 -6.466 -17.015 1.00 87.25 115 ALA A N 1
ATOM 905 C CA . ALA A 1 115 ? -3.131 -5.277 -16.323 1.00 87.25 115 ALA A CA 1
ATOM 906 C C . ALA A 1 115 ? -1.719 -5.509 -15.753 1.00 87.25 115 ALA A C 1
ATOM 908 O O . ALA A 1 115 ? -0.828 -4.683 -15.933 1.00 87.25 115 ALA A O 1
ATOM 909 N N . ARG A 1 116 ? -1.467 -6.671 -15.133 1.00 87.88 116 ARG A N 1
ATOM 910 C CA . ARG A 1 116 ? -0.137 -7.021 -14.595 1.00 87.88 116 ARG A CA 1
ATOM 911 C C . ARG A 1 116 ? 0.946 -7.200 -15.661 1.00 87.88 116 ARG A C 1
ATOM 913 O O . ARG A 1 116 ? 2.117 -7.157 -15.306 1.00 87.88 116 ARG A O 1
ATOM 920 N N . ALA A 1 117 ? 0.576 -7.443 -16.917 1.00 86.44 117 ALA A N 1
ATOM 921 C CA . ALA A 1 117 ? 1.532 -7.607 -18.008 1.00 86.44 117 ALA A CA 1
ATOM 922 C C . ALA A 1 117 ? 2.112 -6.272 -18.500 1.00 86.44 117 ALA A C 1
ATOM 924 O O . ALA A 1 117 ? 3.209 -6.258 -19.050 1.00 86.44 117 ALA A O 1
ATOM 925 N N . VAL A 1 118 ? 1.382 -5.168 -18.314 1.00 87.81 118 VAL A N 1
ATOM 926 C CA . VAL A 1 118 ? 1.758 -3.845 -18.846 1.00 87.81 118 VAL A CA 1
ATOM 927 C C . VAL A 1 118 ? 2.040 -2.811 -17.758 1.00 87.81 118 VAL A C 1
ATOM 929 O O . VAL A 1 118 ? 2.693 -1.807 -18.021 1.00 87.81 118 VAL A O 1
ATOM 932 N N . ILE A 1 119 ? 1.556 -3.041 -16.536 1.00 91.69 119 ILE A N 1
ATOM 933 C CA . ILE A 1 119 ? 1.786 -2.158 -15.395 1.00 91.69 119 ILE A CA 1
ATOM 934 C C . ILE A 1 119 ? 2.952 -2.701 -14.580 1.00 91.69 119 ILE A C 1
ATOM 936 O O . ILE A 1 119 ? 2.885 -3.811 -14.046 1.00 91.69 119 ILE A O 1
ATOM 940 N N . ASP A 1 120 ? 3.979 -1.874 -14.401 1.00 91.75 120 ASP A N 1
ATOM 941 C CA . ASP A 1 120 ? 5.074 -2.186 -13.491 1.00 91.75 120 ASP A CA 1
ATOM 942 C C . ASP A 1 120 ? 4.545 -2.496 -12.085 1.00 91.75 120 ASP A C 1
ATOM 944 O O . ASP A 1 120 ? 3.799 -1.723 -11.469 1.00 91.75 120 ASP A O 1
ATOM 948 N N . VAL A 1 121 ? 4.984 -3.626 -11.538 1.00 93.88 121 VAL A N 1
ATOM 949 C CA . VAL A 1 121 ? 4.563 -4.061 -10.205 1.00 93.88 121 VAL A CA 1
ATOM 950 C C . VAL A 1 121 ? 5.157 -3.172 -9.118 1.00 93.88 121 VAL A C 1
ATOM 952 O O . VAL A 1 121 ? 4.474 -2.885 -8.138 1.00 93.88 121 VAL A O 1
ATOM 955 N N . PHE A 1 122 ? 6.402 -2.728 -9.273 1.00 95.25 122 PHE A N 1
ATOM 956 C CA . PHE A 1 122 ? 7.110 -1.917 -8.284 1.00 95.25 122 PHE A CA 1
ATOM 957 C C . PHE A 1 122 ? 7.122 -0.442 -8.672 1.00 95.25 122 PHE A C 1
ATOM 959 O O . PHE A 1 122 ? 7.012 -0.089 -9.848 1.00 95.25 122 PHE A O 1
ATOM 966 N N . GLN A 1 123 ? 7.270 0.416 -7.665 1.00 95.69 123 GLN A N 1
ATOM 967 C CA . GLN A 1 123 ? 7.538 1.832 -7.861 1.00 95.69 123 GLN A CA 1
ATOM 968 C C . GLN A 1 123 ? 8.800 1.998 -8.723 1.00 95.69 123 GLN A C 1
ATOM 970 O O . GLN A 1 123 ? 9.815 1.379 -8.396 1.00 95.69 123 GLN A O 1
ATOM 975 N N . PRO A 1 124 ? 8.769 2.822 -9.786 1.00 93.44 124 PRO A N 1
ATOM 976 C CA . PRO A 1 124 ? 9.957 3.140 -10.560 1.00 93.44 124 PRO A CA 1
ATOM 977 C C . PRO A 1 124 ? 11.032 3.721 -9.657 1.00 93.44 124 PRO A C 1
ATOM 979 O O . PRO A 1 124 ? 10.745 4.565 -8.806 1.00 93.44 124 PRO A O 1
ATOM 982 N N . LEU A 1 125 ? 12.257 3.255 -9.856 1.00 92.44 125 LEU A N 1
ATOM 983 C CA . LEU A 1 125 ? 13.417 3.774 -9.155 1.00 92.44 125 LEU A CA 1
ATOM 984 C C . LEU A 1 125 ? 13.970 4.979 -9.904 1.00 92.44 125 LEU A C 1
ATOM 986 O O . LEU A 1 125 ? 13.935 5.025 -11.136 1.00 92.44 125 LEU A O 1
ATOM 990 N N . ASP A 1 126 ? 14.550 5.912 -9.155 1.00 92.06 126 ASP A N 1
ATOM 991 C CA . ASP A 1 126 ? 15.348 6.973 -9.754 1.00 92.06 126 ASP A CA 1
ATOM 992 C C . ASP A 1 126 ? 16.515 6.369 -10.555 1.00 92.06 126 ASP A C 1
ATOM 994 O O . ASP A 1 126 ? 17.067 5.336 -10.149 1.00 92.06 126 ASP A O 1
ATOM 998 N N . PRO A 1 127 ? 16.944 6.999 -11.665 1.00 93.31 127 PRO A N 1
ATOM 999 C CA . PRO A 1 127 ? 17.930 6.408 -12.569 1.00 93.31 127 PRO A CA 1
ATOM 1000 C C . PRO A 1 127 ? 19.223 5.911 -11.892 1.00 93.31 127 PRO A C 1
ATOM 1002 O O . PRO A 1 127 ? 19.648 4.796 -12.203 1.00 93.31 127 PRO A O 1
ATOM 1005 N N . PRO A 1 128 ? 19.832 6.639 -10.929 1.00 95.31 128 PRO A N 1
ATOM 1006 C CA . PRO A 1 128 ? 21.028 6.147 -10.241 1.00 95.31 128 PRO A CA 1
ATOM 1007 C C . PRO A 1 128 ? 20.769 4.884 -9.409 1.00 95.31 128 PRO A C 1
ATOM 1009 O O . PRO A 1 128 ? 21.594 3.971 -9.379 1.00 95.31 128 PRO A O 1
ATOM 1012 N N . LEU A 1 129 ? 19.607 4.800 -8.756 1.00 94.12 129 LEU A N 1
ATOM 1013 C CA . LEU A 1 129 ? 19.238 3.649 -7.936 1.00 94.12 129 LEU A CA 1
ATOM 1014 C C . LEU A 1 129 ? 18.882 2.436 -8.803 1.00 94.12 129 LEU A C 1
ATOM 1016 O O . LEU A 1 129 ? 19.199 1.301 -8.444 1.00 94.12 129 LEU A O 1
ATOM 1020 N N . MET A 1 130 ? 18.274 2.673 -9.966 1.00 94.25 130 MET A N 1
ATOM 1021 C CA . MET A 1 130 ? 18.024 1.641 -10.968 1.00 94.25 130 MET A CA 1
ATOM 1022 C C . MET A 1 130 ? 19.338 1.045 -11.495 1.00 94.25 130 MET A C 1
ATOM 1024 O O . MET A 1 130 ? 19.468 -0.178 -11.556 1.00 94.25 130 MET A O 1
ATOM 1028 N N . ALA A 1 131 ? 20.328 1.889 -11.811 1.00 94.38 131 ALA A N 1
ATOM 1029 C CA . ALA A 1 131 ? 21.650 1.446 -12.258 1.00 94.38 131 ALA A CA 1
ATOM 1030 C C . ALA A 1 131 ? 22.343 0.572 -11.202 1.00 94.38 131 ALA A C 1
ATOM 1032 O O . ALA A 1 131 ? 22.755 -0.548 -11.504 1.00 94.38 131 ALA A O 1
ATOM 1033 N N . LEU A 1 132 ? 22.367 1.027 -9.945 1.00 95.44 132 LEU A N 1
ATOM 1034 C CA . LEU A 1 132 ? 22.912 0.249 -8.831 1.00 95.44 132 LEU A CA 1
ATOM 1035 C C . LEU A 1 132 ? 22.170 -1.084 -8.641 1.00 95.44 132 LEU A C 1
ATOM 1037 O O . LEU A 1 132 ? 22.790 -2.123 -8.421 1.00 95.44 132 LEU A O 1
ATOM 1041 N N . THR A 1 133 ? 20.840 -1.077 -8.753 1.00 93.62 133 THR A N 1
ATOM 1042 C CA . THR A 1 133 ? 20.023 -2.295 -8.640 1.00 93.62 133 THR A CA 1
ATOM 1043 C C . THR A 1 133 ? 20.379 -3.303 -9.736 1.00 93.62 133 THR A C 1
ATOM 1045 O O . THR A 1 133 ? 20.517 -4.492 -9.445 1.00 93.62 133 THR A O 1
ATOM 1048 N N . ALA A 1 134 ? 20.587 -2.844 -10.973 1.00 92.50 134 ALA A N 1
ATOM 1049 C CA . ALA A 1 134 ? 20.997 -3.695 -12.089 1.00 92.50 134 ALA A CA 1
ATOM 1050 C C . ALA A 1 134 ? 22.415 -4.266 -11.908 1.00 92.50 134 ALA A C 1
ATOM 1052 O O . ALA A 1 134 ? 22.656 -5.433 -12.224 1.00 92.50 134 ALA A O 1
ATOM 1053 N N . GLU A 1 135 ? 23.351 -3.481 -11.373 1.00 94.56 135 GLU A N 1
ATOM 1054 C CA . GLU A 1 135 ? 24.706 -3.953 -11.058 1.00 94.56 135 GLU A CA 1
ATOM 1055 C C . GLU A 1 135 ? 24.696 -5.018 -9.959 1.00 94.56 135 GLU A C 1
ATOM 1057 O O . GLU A 1 135 ?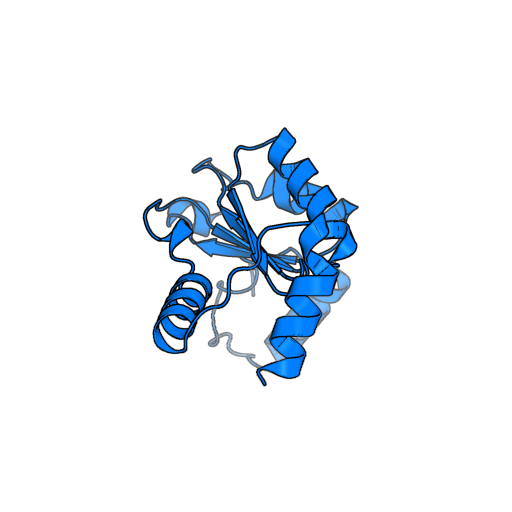 25.297 -6.081 -10.128 1.00 94.56 135 GLU A O 1
ATOM 1062 N N . LEU A 1 136 ? 23.947 -4.785 -8.878 1.00 94.38 136 LEU A N 1
ATOM 1063 C CA . LEU A 1 136 ? 23.752 -5.777 -7.821 1.00 94.38 136 LEU A CA 1
ATOM 1064 C C . LEU A 1 136 ? 23.116 -7.053 -8.381 1.00 94.38 136 LEU A C 1
ATOM 1066 O O . LEU A 1 136 ? 23.605 -8.152 -8.123 1.00 94.38 136 LEU A O 1
ATOM 1070 N N . LYS A 1 137 ? 22.070 -6.930 -9.204 1.00 92.06 137 LYS A N 1
ATOM 1071 C CA . LYS A 1 137 ? 21.422 -8.074 -9.855 1.00 92.06 137 LYS A CA 1
ATOM 1072 C C . LYS A 1 137 ? 22.417 -8.893 -10.681 1.00 92.06 137 LYS A C 1
ATOM 1074 O O . LYS A 1 137 ? 22.441 -10.111 -10.542 1.00 92.06 137 LYS A O 1
ATOM 1079 N N . ARG A 1 138 ? 23.278 -8.242 -11.466 1.00 93.00 138 ARG A N 1
ATOM 1080 C CA . ARG A 1 138 ? 24.312 -8.910 -12.274 1.00 93.00 138 ARG A CA 1
ATOM 1081 C C . ARG A 1 138 ? 25.375 -9.603 -11.420 1.00 93.00 138 ARG A C 1
ATOM 1083 O O . ARG A 1 138 ? 25.834 -10.677 -11.789 1.00 93.00 138 ARG A O 1
ATOM 1090 N N . ALA A 1 139 ? 25.763 -9.004 -10.295 1.00 95.50 139 ALA A N 1
ATOM 1091 C CA . ALA A 1 139 ? 26.748 -9.587 -9.388 1.00 95.50 139 ALA A CA 1
ATOM 1092 C C . ALA A 1 139 ? 26.210 -10.832 -8.660 1.00 95.50 139 ALA A C 1
ATOM 1094 O O . ALA A 1 139 ? 26.930 -11.818 -8.515 1.00 95.50 139 ALA A O 1
ATOM 1095 N N . PHE A 1 140 ? 24.949 -10.799 -8.218 1.00 94.94 140 PHE A N 1
ATOM 1096 C CA . PHE A 1 140 ? 24.328 -11.892 -7.459 1.00 94.94 140 PHE A CA 1
ATOM 1097 C C . PHE A 1 140 ? 23.661 -12.966 -8.332 1.00 94.94 140 PHE A C 1
ATOM 1099 O O . PHE A 1 140 ? 23.485 -14.093 -7.876 1.00 94.94 140 PHE A O 1
ATOM 1106 N N . ASP A 1 141 ? 23.277 -12.637 -9.565 1.00 94.50 141 ASP A N 1
ATOM 1107 C CA . ASP A 1 141 ? 22.615 -13.546 -10.504 1.00 94.50 141 ASP A CA 1
ATOM 1108 C C . ASP A 1 141 ? 23.137 -13.336 -11.938 1.00 94.50 141 ASP A C 1
ATOM 1110 O O . ASP A 1 141 ? 22.405 -12.870 -12.815 1.00 94.50 141 ASP A O 1
ATOM 1114 N N . PRO A 1 142 ? 24.415 -13.667 -12.203 1.00 92.44 142 PRO A N 1
ATOM 1115 C CA . PRO A 1 142 ? 25.051 -13.428 -13.502 1.00 92.44 142 PRO A CA 1
ATOM 1116 C C . PRO A 1 142 ? 24.410 -14.219 -14.651 1.00 92.44 142 PRO A C 1
ATOM 1118 O O . PRO A 1 142 ? 24.566 -13.851 -15.811 1.00 92.44 142 PRO A O 1
ATOM 1121 N N . VAL A 1 143 ? 23.693 -15.300 -14.332 1.00 93.81 143 VAL A N 1
ATOM 1122 C CA . VAL A 1 143 ? 22.984 -16.160 -15.293 1.00 93.81 143 VAL A CA 1
ATOM 1123 C C . VAL A 1 143 ? 21.488 -15.837 -15.406 1.00 93.81 143 VAL A C 1
ATOM 1125 O O . VAL A 1 143 ? 20.809 -16.429 -16.241 1.00 93.81 143 VAL A O 1
ATOM 1128 N N . GLY A 1 144 ? 20.964 -14.910 -14.596 1.00 89.19 144 GLY A N 1
ATOM 1129 C CA . GLY A 1 144 ? 19.584 -14.421 -14.687 1.00 89.19 144 GLY A CA 1
ATOM 1130 C C . GLY A 1 144 ? 18.495 -15.431 -14.302 1.00 89.19 144 GLY A C 1
ATOM 1131 O O . GLY A 1 144 ? 17.374 -15.336 -14.803 1.00 89.19 144 GLY A O 1
ATOM 1132 N N . ILE A 1 145 ? 18.784 -16.414 -13.443 1.00 93.25 145 ILE A N 1
ATOM 1133 C CA . ILE A 1 145 ? 17.818 -17.475 -13.094 1.00 93.25 145 ILE A CA 1
ATOM 1134 C C . ILE A 1 145 ? 16.808 -17.048 -12.021 1.00 93.25 145 ILE A C 1
ATOM 1136 O O . ILE A 1 145 ? 15.737 -17.647 -11.891 1.00 93.25 145 ILE A O 1
ATOM 1140 N N . LEU A 1 146 ? 17.122 -16.026 -11.224 1.00 90.88 146 LEU A N 1
ATOM 1141 C CA . LEU A 1 146 ? 16.283 -15.599 -10.109 1.00 90.88 146 LEU A CA 1
ATOM 1142 C C . LEU A 1 146 ? 15.241 -14.583 -10.588 1.00 90.88 146 LEU A C 1
ATOM 1144 O O . LEU A 1 146 ? 15.558 -13.423 -10.824 1.00 90.88 146 LEU A O 1
ATOM 1148 N N . ASN A 1 147 ? 13.965 -14.971 -10.625 1.00 86.31 147 ASN A N 1
ATOM 1149 C CA . ASN A 1 147 ? 12.845 -14.060 -10.914 1.00 86.31 147 ASN A CA 1
ATOM 1150 C C . ASN A 1 147 ? 12.970 -13.255 -12.237 1.00 86.31 147 ASN A C 1
ATOM 1152 O O . ASN A 1 147 ? 12.716 -12.045 -12.213 1.00 86.31 147 ASN A O 1
ATOM 1156 N N . PRO A 1 148 ? 13.313 -13.893 -13.375 1.00 85.19 148 PRO A N 1
ATOM 1157 C CA . PRO A 1 148 ? 13.514 -13.192 -14.645 1.00 85.19 148 PRO A CA 1
ATOM 1158 C C . PRO A 1 148 ? 12.261 -12.407 -15.046 1.00 85.19 148 PRO A C 1
ATOM 1160 O O . PRO A 1 148 ? 11.153 -12.954 -15.032 1.00 85.19 148 PRO A O 1
ATOM 1163 N N . GLY A 1 149 ? 12.416 -11.114 -15.344 1.00 81.62 149 GLY A N 1
ATOM 1164 C CA . GLY A 1 149 ? 11.318 -10.242 -15.770 1.00 81.62 149 GLY A CA 1
ATOM 1165 C C . GLY A 1 149 ? 10.247 -9.960 -14.708 1.00 81.62 149 GLY A C 1
ATOM 1166 O O . GLY A 1 149 ? 9.202 -9.402 -15.036 1.00 81.62 149 GLY A O 1
ATOM 1167 N N . ARG A 1 150 ? 10.456 -10.342 -13.438 1.00 82.19 150 ARG A N 1
ATOM 1168 C CA . ARG A 1 150 ? 9.458 -10.137 -12.364 1.00 82.19 150 ARG A CA 1
ATOM 1169 C C . ARG A 1 150 ? 9.702 -8.894 -11.514 1.00 82.19 150 ARG A C 1
ATOM 1171 O O . ARG A 1 150 ? 8.777 -8.478 -10.821 1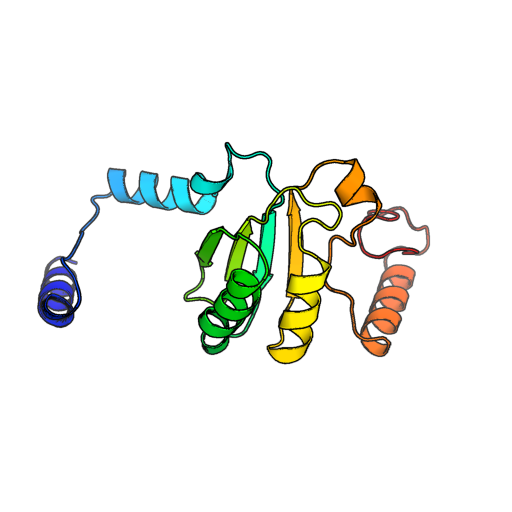.00 82.19 150 ARG A O 1
ATOM 1178 N N . MET A 1 151 ? 10.928 -8.365 -11.506 1.00 86.50 151 MET A N 1
ATOM 1179 C CA . MET A 1 151 ? 11.315 -7.219 -10.673 1.00 86.50 151 MET A CA 1
ATOM 1180 C C . MET A 1 151 ? 11.116 -5.907 -11.432 1.00 86.50 151 MET A C 1
ATOM 1182 O O . MET A 1 151 ? 10.117 -5.229 -11.228 1.00 86.50 151 MET A O 1
ATOM 1186 N N . TYR A 1 152 ? 12.025 -5.579 -12.346 1.00 85.06 152 TYR A N 1
ATOM 1187 C CA . TYR A 1 152 ? 11.899 -4.430 -13.239 1.00 85.06 152 TYR A CA 1
ATOM 1188 C C . TYR A 1 152 ? 12.024 -4.900 -14.691 1.00 85.06 152 TYR A C 1
ATOM 1190 O O . TYR A 1 152 ? 12.733 -5.881 -14.936 1.00 85.06 152 TYR A O 1
ATOM 1198 N N . PRO A 1 153 ? 11.359 -4.237 -15.654 1.00 75.50 153 PRO A N 1
ATOM 1199 C CA . PRO A 1 153 ? 11.506 -4.576 -17.064 1.00 75.50 153 PRO A CA 1
ATOM 1200 C C . PRO A 1 153 ? 12.981 -4.574 -17.488 1.00 75.50 153 PRO A C 1
ATOM 1202 O O . PRO A 1 153 ? 13.711 -3.625 -17.204 1.00 75.50 153 PRO A O 1
ATOM 1205 N N . GLY A 1 154 ? 13.421 -5.638 -18.162 1.00 71.12 154 GLY A N 1
ATOM 1206 C CA . GLY A 1 154 ? 14.802 -5.771 -18.642 1.00 71.12 154 GLY A CA 1
ATOM 1207 C C . GLY A 1 154 ? 15.834 -6.231 -17.602 1.00 71.12 154 GLY A C 1
ATOM 1208 O O . GLY A 1 154 ? 17.022 -6.210 -17.920 1.00 71.12 154 GLY A O 1
ATOM 1209 N N . MET A 1 155 ? 15.405 -6.653 -16.401 1.00 71.75 155 MET A N 1
ATOM 1210 C CA . MET A 1 155 ? 16.242 -7.307 -15.375 1.00 71.75 155 MET A CA 1
ATOM 1211 C C . MET A 1 155 ? 15.867 -8.768 -15.101 1.00 71.75 155 MET A C 1
ATOM 1213 O O . MET A 1 155 ? 14.689 -9.156 -15.299 1.00 71.75 155 MET A O 1
#

Sequence (155 aa):
ARYRSSRLKQMLQAYAPALELDTQRSRAFWGDIRSLKMFQKTGRPLWRISTIPSSAPKLIGSIARKIDVRALYDWSGGLIWLETPPISDAGAVEIRRTLAEFGGHATLIRAEAPARAVIDVFQPLDPPLMALTAELKRAFDPVGILNPGRMYPGM

Secondary structure (DSSP, 8-state):
-HHHHHHHHHHHTTTS------HHHHHHHHHHHHTTGGGTTS---EEEEE--TTTHHHHHHHHHTTS--EEEEEGGGTEEEEE--S-TTTTHHHHHHHHHHH--EEEEEE--HHHHHHS-SBPPPPHHHHHHHHHHHHHH-TT--SSTTTSSTT-

Mean predicted aligned error: 4.64 Å

Nearest PDB structures (foldseek):
  2wbm-assembly1_A  TM=4.523E-01  e=1.338E-01  Methanothermobacter thermautotrophicus str. Delta H
  4mz0-assembly1_A  TM=5.742E-01  e=1.992E+00  Moorena producens 3L
  4yb5-assembly1_F  TM=4.418E-01  e=7.451E+00  Campylobacter jejuni RM1221
  4yb6-assembly1_E  TM=4.357E-01  e=7.451E+00  Campylobacter jejuni RM1221

Foldseek 3Di:
DVVVLVVVQVVCVVPDHDDDDDPVRVVVVVVCVVVVVVPPPPLFWKKKKFADLVCQVVLVVQLVVPFPWDWDADPNRRIIIIGTGLDLQSSLVVNLVSCVVRPTKMAGPGHDPNNPVPHQRIRDDDPVVVVVVVVVCCVVCVPCPPCRCNHDHPD

Radius of gyration: 19.67 Å; Cα contacts (8 Å, |Δi|>4): 175; chains: 1; bounding box: 43×32×54 Å